Protein AF-A0A3S4CMB7-F1 (afdb_monomer_lite)

Foldseek 3Di:
DDDDDPPDPPDDPPPQPDDDDDPLRVLLVVLLVLLVQLLVLLVVQVPDDPPPPCNVVSVVSNVVSLVSNVVSLVSLCPDDDPDPLSQLSNVLSVLVVQQSPDPALVVNVVSLCCCVVVVVSNAQPDDDPSRVSSRVSSVSSNVSSVSSNVRCNRHPPVRVVVVVVVPDDDPPDD

Sequence (174 aa):
MAKPASTTPCGVTTPPAHFTHTEISRTFSRLIGSVSGYIEAERDIEDAASWDPAFLDWHRDAEGARSAVLSSIDHIRVSAAVRPEDLPLKRMALLLFALIETESSSEFLRLAACLDRHADLFSCLGTGLVARRVTQMLTAARLQVADLASLTALVDPLEIAVADSADDPVPVAA

Radius of gyration: 24.02 Å; chains: 1; bounding box: 40×41×112 Å

Secondary structure (DSSP, 8-state):
--PPP-----------------HHHHHHHHHHHHHHHHHHHHHHHHTS-TT-TTHHHHHHHHHHHHHHHHHHHHHHHHSPP-STTHHHHHHHHHHHHHHHH---HHHHHHHHTHHHHTTTTT-----SHHHHHHHHHHHHHHHHHHHHTT-TTT--HHHHHHHHHHSSPP----

Organism: NCBI:txid2491866

Structure (mmCIF, N/CA/C/O backbone):
data_AF-A0A3S4CMB7-F1
#
_entry.id   AF-A0A3S4CMB7-F1
#
loop_
_atom_site.group_PDB
_atom_site.id
_atom_site.type_symbol
_atom_site.label_atom_id
_atom_site.label_alt_id
_atom_site.label_comp_id
_atom_site.label_asym_id
_atom_site.label_entity_id
_atom_site.label_seq_id
_atom_site.pdbx_PDB_ins_code
_atom_site.Cartn_x
_atom_site.Cartn_y
_atom_site.Cartn_z
_atom_site.occupancy
_atom_site.B_iso_or_equiv
_atom_site.auth_seq_id
_atom_site.auth_comp_id
_atom_site.auth_asym_id
_atom_site.auth_atom_id
_atom_site.pdbx_PDB_model_num
ATOM 1 N N . MET A 1 1 ? 8.054 4.992 75.213 1.00 41.59 1 MET A N 1
ATOM 2 C CA . MET A 1 1 ? 7.571 3.975 74.251 1.00 41.59 1 MET A CA 1
ATOM 3 C C . MET A 1 1 ? 7.218 4.678 72.948 1.00 41.59 1 MET A C 1
ATOM 5 O O . MET A 1 1 ? 6.244 5.417 72.932 1.00 41.59 1 MET A O 1
ATOM 9 N N . ALA A 1 2 ? 8.027 4.524 71.898 1.00 42.09 2 ALA A N 1
ATOM 10 C CA . ALA A 1 2 ? 7.787 5.125 70.584 1.00 42.09 2 ALA A CA 1
ATOM 11 C C . ALA A 1 2 ? 7.282 4.045 69.614 1.00 42.09 2 ALA A C 1
ATOM 13 O O . ALA A 1 2 ? 7.896 2.985 69.508 1.00 42.09 2 ALA A O 1
ATOM 14 N N . LYS A 1 3 ? 6.150 4.291 68.946 1.00 47.56 3 LYS A N 1
ATOM 15 C CA . LYS A 1 3 ? 5.620 3.420 67.885 1.00 47.56 3 LYS A CA 1
ATOM 16 C C . LYS A 1 3 ? 6.278 3.801 66.553 1.00 47.56 3 LYS A C 1
ATOM 18 O O . LYS A 1 3 ? 6.215 4.980 66.206 1.00 47.56 3 LYS A O 1
ATOM 23 N N . PRO A 1 4 ? 6.847 2.862 65.781 1.00 46.97 4 PRO A N 1
ATOM 24 C CA . PRO A 1 4 ? 7.211 3.148 64.402 1.00 46.97 4 PRO A CA 1
ATOM 25 C C . PRO A 1 4 ? 5.942 3.168 63.540 1.00 46.97 4 PRO A C 1
ATOM 27 O O . PRO A 1 4 ? 5.202 2.185 63.474 1.00 46.97 4 PRO A O 1
ATOM 30 N N . ALA A 1 5 ? 5.675 4.305 62.899 1.00 52.41 5 ALA A N 1
ATOM 31 C CA . ALA A 1 5 ? 4.683 4.412 61.839 1.00 52.41 5 ALA A CA 1
ATOM 32 C C . ALA A 1 5 ? 5.339 3.973 60.523 1.00 52.41 5 ALA A C 1
ATOM 34 O O . ALA A 1 5 ? 6.294 4.595 60.064 1.00 52.41 5 ALA A O 1
ATOM 35 N N . SER A 1 6 ? 4.842 2.887 59.932 1.00 49.25 6 SER A N 1
ATOM 36 C CA . SER A 1 6 ? 5.239 2.460 58.590 1.00 49.25 6 SER A CA 1
ATOM 37 C C . SER A 1 6 ? 4.482 3.301 57.561 1.00 49.25 6 SER A C 1
ATOM 39 O O . SER A 1 6 ? 3.335 3.012 57.225 1.00 49.25 6 SER A O 1
ATOM 41 N N . THR A 1 7 ? 5.097 4.389 57.103 1.00 56.69 7 THR A N 1
ATOM 42 C CA . THR A 1 7 ? 4.632 5.190 55.963 1.00 56.69 7 THR A CA 1
ATOM 43 C C . THR A 1 7 ? 5.337 4.724 54.696 1.00 56.69 7 THR A C 1
ATOM 45 O O . THR A 1 7 ? 6.246 5.385 54.200 1.00 56.69 7 THR A O 1
ATOM 48 N N . THR A 1 8 ? 4.928 3.580 54.156 1.00 60.69 8 THR A N 1
ATOM 49 C CA . THR A 1 8 ? 5.185 3.274 52.746 1.00 60.69 8 THR A CA 1
ATOM 50 C C . THR A 1 8 ? 3.864 3.424 52.003 1.00 60.69 8 THR A C 1
ATOM 52 O O . THR A 1 8 ? 2.945 2.641 52.252 1.00 60.69 8 THR A O 1
ATOM 55 N N . PRO A 1 9 ? 3.717 4.426 51.119 1.00 50.09 9 PRO A N 1
ATOM 56 C CA . PRO A 1 9 ? 2.561 4.497 50.246 1.00 50.09 9 PRO A CA 1
ATOM 57 C C . PRO A 1 9 ? 2.576 3.255 49.357 1.00 50.09 9 PRO A C 1
ATOM 59 O O . PRO A 1 9 ? 3.515 3.043 48.590 1.00 50.09 9 PRO A O 1
ATOM 62 N N . CYS A 1 10 ? 1.540 2.426 49.461 1.00 49.31 10 CYS A N 1
ATOM 63 C CA . CYS A 1 10 ? 1.294 1.358 48.504 1.00 49.31 10 CYS A CA 1
ATOM 64 C C . CYS A 1 10 ? 0.720 2.007 47.234 1.00 49.31 10 CYS A C 1
ATOM 66 O O . CYS A 1 10 ? -0.488 2.066 47.022 1.00 49.31 10 CYS A O 1
ATOM 68 N N . GLY A 1 11 ? 1.609 2.617 46.454 1.00 51.84 11 GLY A N 1
ATOM 69 C CA . GLY A 1 11 ? 1.328 3.218 45.159 1.00 51.84 11 GLY A CA 1
ATOM 70 C C . GLY A 1 11 ? 1.740 2.242 44.075 1.00 51.84 11 GLY A C 1
ATOM 71 O O . GLY A 1 11 ? 2.905 2.181 43.703 1.00 51.84 11 GLY A O 1
ATOM 72 N N . VAL A 1 12 ? 0.765 1.454 43.639 1.00 53.09 12 VAL A N 1
ATOM 73 C CA . VAL A 1 12 ? 0.782 0.533 42.503 1.00 53.09 12 VAL A CA 1
ATOM 74 C C . VAL A 1 12 ? 1.664 1.063 41.362 1.00 53.09 12 VAL A C 1
ATOM 76 O O . VAL A 1 12 ? 1.272 1.964 40.622 1.00 53.09 12 VAL A O 1
ATOM 79 N N . THR A 1 13 ? 2.848 0.481 41.180 1.00 49.56 13 THR A N 1
ATOM 80 C CA . THR A 1 13 ? 3.576 0.550 39.913 1.00 49.56 13 THR A CA 1
ATOM 81 C C . THR A 1 13 ? 2.843 -0.345 38.923 1.00 49.56 13 THR A C 1
ATOM 83 O O . THR A 1 13 ? 3.259 -1.470 38.662 1.00 49.56 13 THR A O 1
ATOM 86 N N . THR A 1 14 ? 1.709 0.116 38.387 1.00 52.81 14 THR A N 1
ATOM 87 C CA . THR A 1 14 ? 1.148 -0.524 37.196 1.00 52.81 14 THR A CA 1
ATOM 88 C C . THR A 1 14 ? 2.212 -0.338 36.119 1.00 52.81 14 THR A C 1
ATOM 90 O O . THR A 1 14 ? 2.518 0.815 35.793 1.00 52.81 14 THR A O 1
ATOM 93 N N . PRO A 1 15 ? 2.844 -1.409 35.607 1.00 53.03 15 PRO A N 1
ATOM 94 C CA . PRO A 1 15 ? 3.790 -1.258 34.515 1.00 53.03 15 PRO A CA 1
ATOM 95 C C . PRO A 1 15 ? 3.079 -0.526 33.368 1.00 53.03 15 PRO A C 1
ATOM 97 O O . PRO A 1 15 ? 1.877 -0.749 33.170 1.00 53.03 15 PRO A O 1
ATOM 100 N N . PRO A 1 16 ? 3.762 0.381 32.645 1.00 57.81 16 PRO A N 1
ATOM 101 C CA . PRO A 1 16 ? 3.140 1.083 31.532 1.00 57.81 16 PRO A CA 1
ATOM 102 C C . PRO A 1 16 ? 2.522 0.043 30.599 1.00 57.81 16 PRO A C 1
ATOM 104 O O . PRO A 1 16 ? 3.185 -0.919 30.222 1.00 57.81 16 PRO A O 1
ATOM 107 N N . ALA A 1 17 ? 1.235 0.198 30.288 1.00 69.00 17 ALA A N 1
ATOM 108 C CA . ALA A 1 17 ? 0.509 -0.761 29.466 1.00 69.00 17 ALA A CA 1
ATOM 109 C C . ALA A 1 17 ? 1.239 -0.930 28.124 1.00 69.00 17 ALA A C 1
ATOM 111 O O . ALA A 1 17 ? 1.224 -0.033 27.290 1.00 69.00 17 ALA A O 1
ATOM 112 N N . HIS A 1 18 ? 1.937 -2.043 27.916 1.00 80.50 18 HIS A N 1
ATOM 113 C CA . HIS A 1 18 ? 2.700 -2.243 26.690 1.00 80.50 18 HIS A CA 1
ATOM 114 C C . HIS A 1 18 ? 1.751 -2.456 25.507 1.00 80.50 18 HIS A C 1
ATOM 116 O O . HIS A 1 18 ? 0.696 -3.076 25.634 1.00 80.50 18 HIS A O 1
ATOM 122 N N . PHE A 1 19 ? 2.129 -1.950 24.332 1.00 87.06 19 PHE A N 1
ATOM 123 C CA . PHE A 1 19 ? 1.400 -2.263 23.111 1.00 87.06 19 PHE A CA 1
ATOM 124 C C . PHE A 1 19 ? 1.519 -3.759 22.800 1.00 87.06 19 PHE A C 1
ATOM 126 O O . PHE A 1 19 ? 2.622 -4.284 22.655 1.00 87.06 19 PHE A O 1
ATOM 133 N N . THR A 1 20 ? 0.379 -4.431 22.647 1.00 93.06 20 THR A N 1
ATOM 134 C CA . THR A 1 20 ? 0.316 -5.810 22.158 1.00 93.06 20 THR A CA 1
ATOM 135 C C . THR A 1 20 ? -0.250 -5.831 20.744 1.00 93.06 20 THR A C 1
ATOM 137 O O . THR A 1 20 ? -1.306 -5.249 20.460 1.00 93.06 20 THR A O 1
ATOM 140 N N . HIS A 1 21 ? 0.474 -6.506 19.854 1.00 95.94 21 HIS A N 1
ATOM 141 C CA . HIS A 1 21 ? 0.031 -6.737 18.489 1.00 95.94 21 HIS A CA 1
ATOM 142 C C . HIS A 1 21 ? -1.172 -7.686 18.453 1.00 95.94 21 HIS A C 1
ATOM 144 O O . HIS A 1 21 ? -1.136 -8.780 19.013 1.00 95.94 21 HIS A O 1
ATOM 150 N N . THR A 1 22 ? -2.199 -7.273 17.720 1.00 97.19 22 THR A N 1
ATOM 151 C CA . THR A 1 22 ? -3.174 -8.170 17.085 1.00 97.19 22 THR A CA 1
ATOM 152 C C . THR A 1 22 ? -2.530 -8.859 15.886 1.00 97.19 22 THR A C 1
ATOM 154 O O . THR A 1 22 ? -1.487 -8.409 15.405 1.00 97.19 22 THR A O 1
ATOM 157 N N . GLU A 1 23 ? -3.155 -9.911 15.357 1.00 97.94 23 GLU A N 1
ATOM 158 C CA . GLU A 1 23 ? -2.648 -10.569 14.147 1.00 97.94 23 GLU A CA 1
ATOM 159 C C . GLU A 1 23 ? -2.582 -9.593 12.961 1.00 97.94 23 GLU A C 1
ATOM 161 O O . GLU A 1 23 ? -1.546 -9.485 12.311 1.00 97.94 23 GLU A O 1
ATOM 166 N N . ILE A 1 24 ? -3.617 -8.763 12.775 1.00 98.56 24 ILE A N 1
ATOM 167 C CA . ILE A 1 24 ? -3.640 -7.716 11.741 1.00 98.56 24 ILE A CA 1
ATOM 168 C C . ILE A 1 24 ? -2.480 -6.735 11.920 1.00 98.56 24 ILE A C 1
ATOM 170 O O . ILE A 1 24 ? -1.738 -6.492 10.976 1.00 98.56 24 ILE A O 1
ATOM 174 N N . SER A 1 25 ? -2.273 -6.179 13.118 1.00 98.00 25 SER A N 1
ATOM 175 C CA . SER A 1 25 ? -1.189 -5.204 13.323 1.00 98.00 25 SER A CA 1
ATOM 176 C C . SER A 1 25 ? 0.210 -5.829 13.273 1.00 98.00 25 SER A C 1
ATOM 178 O O . SER A 1 25 ? 1.183 -5.142 12.954 1.00 98.00 25 SER A O 1
ATOM 180 N N . ARG A 1 26 ? 0.350 -7.121 13.584 1.00 98.44 26 ARG A N 1
ATOM 181 C CA . ARG A 1 26 ? 1.604 -7.863 13.399 1.00 98.44 26 ARG A CA 1
ATOM 182 C C . ARG A 1 26 ? 1.911 -8.027 11.916 1.00 98.44 26 ARG A C 1
ATOM 184 O O . ARG A 1 26 ? 3.000 -7.659 11.484 1.00 98.44 26 ARG A O 1
ATOM 191 N N . THR A 1 27 ? 0.954 -8.530 11.144 1.00 98.62 27 THR A N 1
ATOM 192 C CA . THR A 1 27 ? 1.127 -8.758 9.707 1.00 98.62 27 THR A CA 1
ATOM 193 C C . THR A 1 27 ? 1.261 -7.449 8.949 1.00 98.62 27 THR A C 1
ATOM 195 O O . THR A 1 27 ? 2.141 -7.338 8.110 1.00 98.62 27 THR A O 1
ATOM 198 N N . PHE A 1 28 ? 0.519 -6.406 9.318 1.00 98.75 28 PHE A N 1
ATOM 199 C CA . PHE A 1 28 ? 0.674 -5.082 8.715 1.00 98.75 28 PHE A CA 1
ATOM 200 C C . PHE A 1 28 ? 2.069 -4.487 8.972 1.00 98.75 28 PHE A C 1
ATOM 202 O O . PHE A 1 28 ? 2.633 -3.831 8.107 1.00 98.75 28 PHE A O 1
ATOM 209 N N . SER A 1 29 ? 2.678 -4.753 10.134 1.00 98.25 29 SER A N 1
ATOM 210 C CA . SER A 1 29 ? 4.067 -4.328 10.379 1.00 98.25 29 SER A CA 1
ATOM 211 C C . SER A 1 29 ? 5.062 -5.030 9.447 1.00 98.25 29 SER A C 1
ATOM 213 O O . SER A 1 29 ? 6.047 -4.419 9.049 1.00 98.25 29 SER A O 1
ATOM 215 N N . ARG A 1 30 ? 4.803 -6.294 9.082 1.00 98.31 30 ARG A N 1
ATOM 216 C CA . ARG A 1 30 ? 5.596 -7.022 8.077 1.00 98.31 30 ARG A CA 1
ATOM 217 C C . ARG A 1 30 ? 5.313 -6.522 6.663 1.00 98.31 30 ARG A C 1
ATOM 219 O O . ARG A 1 30 ? 6.263 -6.327 5.921 1.00 98.31 30 ARG A O 1
ATOM 226 N N . LEU A 1 31 ? 4.045 -6.248 6.345 1.00 98.69 31 LEU A N 1
ATOM 227 C CA . LEU A 1 31 ? 3.614 -5.687 5.064 1.00 98.69 31 LEU A CA 1
ATOM 228 C C . LEU A 1 31 ? 4.381 -4.405 4.731 1.00 98.69 31 LEU A C 1
ATOM 230 O O . LEU A 1 31 ? 4.854 -4.281 3.613 1.00 98.69 31 LEU A O 1
ATOM 234 N N . ILE A 1 32 ? 4.571 -3.499 5.699 1.00 98.44 32 ILE A N 1
ATOM 235 C CA . ILE A 1 32 ? 5.406 -2.302 5.500 1.00 98.44 32 ILE A CA 1
ATOM 236 C C . ILE A 1 32 ? 6.816 -2.711 5.041 1.00 98.44 32 ILE A C 1
ATOM 238 O O . ILE A 1 32 ? 7.307 -2.210 4.039 1.00 98.44 32 ILE A O 1
ATOM 242 N N . GLY A 1 33 ? 7.467 -3.664 5.709 1.00 97.94 33 GLY A N 1
ATOM 243 C CA . GLY A 1 33 ? 8.776 -4.157 5.264 1.00 97.94 33 GLY A CA 1
ATOM 244 C C . GLY A 1 33 ? 8.747 -4.743 3.846 1.00 97.94 33 GLY A C 1
ATOM 245 O O . GLY A 1 33 ? 9.607 -4.418 3.034 1.00 97.94 33 GLY A O 1
ATOM 246 N N . SER A 1 34 ? 7.735 -5.552 3.529 1.00 98.25 34 SER A N 1
ATOM 247 C CA . SER A 1 34 ? 7.574 -6.162 2.203 1.00 98.25 34 SER A CA 1
ATOM 248 C C . SER A 1 34 ? 7.346 -5.131 1.098 1.00 98.25 34 SER A C 1
ATOM 250 O O . SER A 1 34 ? 7.956 -5.252 0.045 1.00 98.25 34 SER A O 1
ATOM 252 N N . VAL A 1 35 ? 6.526 -4.101 1.336 1.00 98.56 35 VAL A N 1
ATOM 253 C CA . VAL A 1 35 ? 6.291 -3.023 0.360 1.00 98.56 35 VAL A CA 1
ATOM 254 C C . VAL A 1 35 ? 7.576 -2.238 0.120 1.00 98.56 35 VAL A C 1
ATOM 256 O O . VAL A 1 35 ? 7.884 -1.923 -1.019 1.00 98.56 35 VAL A O 1
ATOM 259 N N . SER A 1 36 ? 8.368 -1.983 1.165 1.00 98.19 36 SER A N 1
ATOM 260 C CA . SER A 1 36 ? 9.677 -1.345 0.996 1.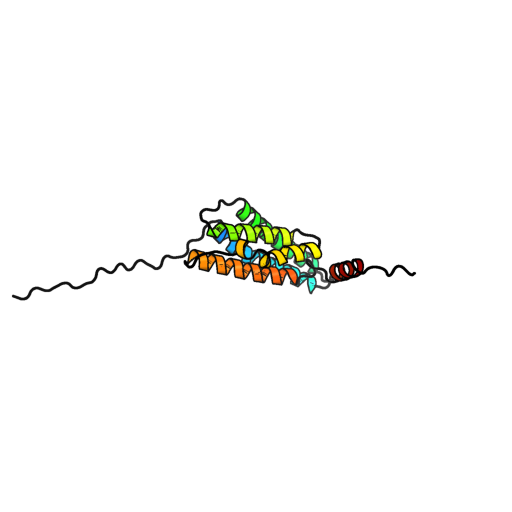00 98.19 36 SER A CA 1
ATOM 261 C C . SER A 1 36 ? 10.610 -2.189 0.129 1.00 98.19 36 SER A C 1
ATOM 263 O O . SER A 1 36 ? 11.264 -1.642 -0.745 1.00 98.19 36 SER A O 1
ATOM 265 N N . GLY A 1 37 ? 10.667 -3.506 0.354 1.00 98.06 37 GLY A N 1
ATOM 266 C CA . GLY A 1 37 ? 11.488 -4.400 -0.466 1.00 98.06 37 GLY A CA 1
ATOM 267 C C . GLY A 1 37 ? 11.014 -4.476 -1.918 1.00 98.06 37 GLY A C 1
ATOM 268 O O . GLY A 1 37 ? 11.838 -4.529 -2.818 1.00 98.06 37 GLY A O 1
ATOM 269 N N . TYR A 1 38 ? 9.699 -4.434 -2.140 1.00 98.44 38 TYR A N 1
ATOM 270 C CA . TYR A 1 38 ? 9.120 -4.379 -3.480 1.00 98.44 38 TYR A CA 1
ATOM 271 C C . TYR A 1 38 ? 9.503 -3.093 -4.220 1.00 98.44 38 TYR A C 1
ATOM 273 O O . TYR A 1 38 ? 9.974 -3.166 -5.346 1.00 98.44 38 TYR A O 1
ATOM 281 N N . ILE A 1 39 ? 9.382 -1.936 -3.563 1.00 97.88 39 ILE A N 1
ATOM 282 C CA . ILE A 1 39 ? 9.753 -0.638 -4.147 1.00 97.88 39 ILE A CA 1
ATOM 283 C C . ILE A 1 39 ? 11.224 -0.614 -4.564 1.00 97.88 39 ILE A C 1
ATOM 285 O O . ILE A 1 39 ? 11.534 -0.166 -5.661 1.00 97.88 39 ILE A O 1
ATOM 289 N N . GLU A 1 40 ? 12.128 -1.095 -3.709 1.00 97.50 40 GLU A N 1
ATOM 290 C CA . GLU A 1 40 ? 13.557 -1.121 -4.042 1.00 97.50 40 GLU A CA 1
ATOM 291 C C . GLU A 1 40 ? 13.857 -2.091 -5.192 1.00 97.50 40 GLU A C 1
ATOM 293 O O . GLU A 1 40 ? 14.616 -1.744 -6.089 1.00 97.50 40 GLU A O 1
ATOM 298 N N . ALA A 1 41 ? 13.208 -3.259 -5.228 1.00 96.62 41 ALA A N 1
ATOM 299 C CA . ALA A 1 41 ? 13.392 -4.212 -6.321 1.00 96.62 41 ALA A CA 1
ATOM 300 C C . ALA A 1 41 ? 12.887 -3.677 -7.676 1.00 96.62 41 ALA A C 1
ATOM 302 O O . ALA A 1 41 ? 13.503 -3.950 -8.701 1.00 96.62 41 ALA A O 1
ATOM 303 N N . GLU A 1 42 ? 11.798 -2.901 -7.694 1.00 96.25 42 GLU A N 1
ATOM 304 C CA . GLU A 1 42 ? 11.331 -2.221 -8.913 1.00 96.25 42 GLU A CA 1
ATOM 305 C C . GLU A 1 42 ? 12.288 -1.096 -9.337 1.00 96.25 42 GLU A C 1
ATOM 307 O O . GLU A 1 42 ? 12.609 -0.977 -10.517 1.00 96.25 42 GLU A O 1
ATOM 312 N N . ARG A 1 43 ? 12.826 -0.313 -8.389 1.00 94.50 43 ARG A N 1
ATOM 313 C CA . ARG A 1 43 ? 13.838 0.722 -8.687 1.00 94.50 43 ARG A CA 1
ATOM 314 C C . ARG A 1 43 ? 15.098 0.137 -9.317 1.00 94.50 43 ARG A C 1
ATOM 316 O O . ARG A 1 43 ? 15.600 0.693 -10.290 1.00 94.50 43 ARG A O 1
ATOM 323 N N . ASP A 1 44 ? 15.569 -1.002 -8.809 1.00 92.75 44 ASP A N 1
ATOM 324 C CA . ASP A 1 44 ? 16.719 -1.710 -9.382 1.00 92.75 44 ASP A CA 1
ATOM 325 C C . ASP A 1 44 ? 16.482 -2.083 -10.861 1.00 92.75 44 ASP A C 1
ATOM 327 O O . ASP A 1 44 ? 17.425 -2.081 -11.652 1.00 92.75 44 ASP A O 1
ATOM 331 N N . ILE A 1 45 ? 15.234 -2.367 -11.259 1.00 92.38 45 ILE A N 1
ATOM 332 C CA . ILE A 1 45 ? 14.861 -2.659 -12.654 1.00 92.38 45 ILE A CA 1
ATOM 333 C C . ILE A 1 45 ? 14.802 -1.383 -13.498 1.00 92.38 45 ILE A C 1
ATOM 335 O O . ILE A 1 45 ? 15.270 -1.395 -14.635 1.00 92.38 45 ILE A O 1
ATOM 339 N N . GLU A 1 46 ? 14.235 -0.294 -12.975 1.00 90.44 46 GLU A N 1
ATOM 340 C CA . GLU A 1 46 ? 14.122 0.984 -13.698 1.00 90.44 46 GLU A CA 1
ATOM 341 C C . GLU A 1 46 ? 15.491 1.583 -14.044 1.00 90.44 46 GLU A C 1
ATOM 343 O O . GLU A 1 46 ? 15.676 2.126 -15.137 1.00 90.44 46 GLU A O 1
ATOM 348 N N . ASP A 1 47 ? 16.466 1.427 -13.147 1.00 84.62 47 ASP A N 1
ATOM 349 C CA . ASP A 1 47 ? 17.845 1.874 -13.352 1.00 84.62 47 ASP A CA 1
ATOM 350 C C . ASP A 1 47 ? 18.684 0.881 -14.187 1.00 84.62 47 ASP A C 1
ATOM 352 O O . ASP A 1 47 ? 19.789 1.209 -14.641 1.00 84.62 47 ASP A O 1
ATOM 356 N N . ALA A 1 48 ? 18.178 -0.336 -14.419 1.00 85.06 48 ALA A N 1
ATOM 357 C CA . ALA A 1 48 ? 18.886 -1.380 -15.142 1.00 85.06 48 ALA A CA 1
ATOM 358 C C . ALA A 1 48 ? 18.814 -1.215 -16.663 1.00 85.06 48 ALA A C 1
ATOM 360 O O . ALA A 1 48 ? 17.775 -0.965 -17.275 1.00 85.06 48 ALA A O 1
ATOM 361 N N . ALA A 1 49 ? 19.935 -1.497 -17.324 1.00 80.88 49 ALA A N 1
ATOM 362 C CA . ALA A 1 49 ? 19.922 -1.700 -18.760 1.00 80.88 49 ALA A CA 1
ATOM 363 C C . ALA A 1 49 ? 19.334 -3.082 -19.090 1.00 80.88 49 ALA A C 1
ATOM 365 O O . ALA A 1 49 ? 19.803 -4.095 -18.583 1.00 80.88 49 ALA A O 1
ATOM 366 N N . SER A 1 50 ? 18.371 -3.156 -20.013 1.00 76.62 50 SER A N 1
ATOM 367 C CA . SER A 1 50 ? 17.707 -4.419 -20.395 1.00 76.62 50 SER A CA 1
ATOM 368 C C . SER A 1 50 ? 18.630 -5.484 -21.009 1.00 76.62 50 SER A C 1
ATOM 370 O O . SER A 1 50 ? 18.241 -6.641 -21.156 1.00 76.62 50 SER A O 1
ATOM 372 N N . TRP A 1 51 ? 19.853 -5.106 -21.385 1.00 81.12 51 TRP A N 1
ATOM 373 C CA . TRP A 1 51 ? 20.898 -6.010 -21.871 1.00 81.12 51 TRP A CA 1
ATOM 374 C C . TRP A 1 51 ? 21.846 -6.497 -20.766 1.00 81.12 51 TRP A C 1
ATOM 376 O O . TRP A 1 51 ? 22.747 -7.287 -21.056 1.00 81.12 51 TRP A O 1
ATOM 386 N N . ASP A 1 52 ? 21.667 -6.043 -19.523 1.00 87.06 52 ASP A N 1
ATOM 387 C CA . ASP A 1 52 ? 22.420 -6.542 -18.379 1.00 87.06 52 ASP A CA 1
ATOM 388 C C . ASP A 1 52 ? 22.068 -8.022 -18.135 1.00 87.06 52 ASP A C 1
ATOM 390 O O . ASP A 1 52 ? 20.889 -8.365 -17.997 1.00 87.06 52 ASP A O 1
ATOM 394 N N . PRO A 1 53 ? 23.057 -8.931 -18.072 1.00 86.38 53 PRO A N 1
ATOM 395 C CA . PRO A 1 53 ? 22.816 -10.333 -17.750 1.00 86.38 53 PRO A CA 1
ATOM 396 C C . PRO A 1 53 ? 22.058 -10.568 -16.431 1.00 86.38 53 PRO A C 1
ATOM 398 O O . PRO A 1 53 ? 21.399 -11.600 -16.305 1.00 86.38 53 PRO A O 1
ATOM 401 N N . ALA A 1 54 ? 22.134 -9.642 -15.469 1.00 89.12 54 ALA A N 1
ATOM 402 C CA . ALA A 1 54 ? 21.427 -9.708 -14.190 1.00 89.12 54 ALA A CA 1
ATOM 403 C C . ALA A 1 54 ? 19.951 -9.274 -14.275 1.00 89.12 54 ALA A C 1
ATOM 405 O O . ALA A 1 54 ? 19.193 -9.531 -13.342 1.00 89.12 54 ALA A O 1
ATOM 406 N N . PHE A 1 55 ? 19.507 -8.690 -15.395 1.00 89.06 55 PHE A N 1
ATOM 407 C CA . PHE A 1 55 ? 18.152 -8.148 -15.553 1.00 89.06 55 PHE A CA 1
ATOM 408 C C . PHE A 1 55 ? 17.047 -9.170 -15.240 1.00 89.06 55 PHE A C 1
ATOM 410 O O . PHE A 1 55 ? 16.062 -8.859 -14.574 1.00 89.06 55 PHE A O 1
ATOM 417 N N . LEU A 1 56 ? 17.222 -10.423 -15.677 1.00 90.88 56 LEU A N 1
ATOM 418 C CA . LEU A 1 56 ? 16.253 -11.491 -15.405 1.00 90.88 56 LEU A CA 1
ATOM 419 C C . LEU A 1 56 ? 16.196 -11.896 -13.928 1.00 90.88 56 LEU A C 1
ATOM 421 O O . LEU A 1 56 ? 15.158 -12.381 -13.474 1.00 90.88 56 LEU A O 1
ATOM 425 N N . ASP A 1 57 ? 17.298 -11.742 -13.196 1.00 92.75 57 ASP A N 1
ATOM 426 C CA . ASP A 1 57 ? 17.332 -12.024 -11.764 1.00 92.75 57 ASP A CA 1
ATOM 427 C C . ASP A 1 57 ? 16.664 -10.883 -10.986 1.00 92.75 57 ASP A C 1
ATOM 429 O O . ASP A 1 57 ? 15.792 -11.168 -10.168 1.00 92.75 57 ASP A O 1
ATOM 433 N N . TRP A 1 58 ? 16.928 -9.618 -11.337 1.00 93.69 58 TRP A N 1
ATOM 434 C CA . TRP A 1 58 ? 16.225 -8.462 -10.761 1.00 93.69 58 TRP A CA 1
ATOM 435 C C . TRP A 1 58 ? 14.711 -8.525 -10.984 1.00 93.69 58 TRP A C 1
ATOM 437 O O . TRP A 1 58 ? 13.941 -8.363 -10.040 1.00 93.69 58 TRP A O 1
ATOM 447 N N . HIS A 1 59 ? 14.264 -8.888 -12.190 1.00 93.88 59 HIS A N 1
ATOM 448 C CA . HIS A 1 59 ? 12.838 -9.093 -12.461 1.00 93.88 59 HIS A CA 1
ATOM 449 C C . HIS A 1 59 ? 12.231 -10.215 -11.603 1.00 93.88 59 HIS A C 1
ATOM 451 O O . HIS A 1 59 ? 11.083 -10.126 -11.159 1.00 93.88 59 HIS A O 1
ATOM 457 N N . ARG A 1 60 ? 12.970 -11.305 -11.366 1.00 95.25 60 ARG A N 1
ATOM 458 C CA . ARG A 1 60 ? 12.489 -12.395 -10.505 1.00 95.25 60 ARG A CA 1
ATOM 459 C C . ARG A 1 60 ? 12.384 -11.943 -9.050 1.00 95.25 60 ARG A C 1
ATOM 461 O O . ARG A 1 60 ? 11.432 -12.331 -8.372 1.00 95.25 60 ARG A O 1
ATOM 468 N N . ASP A 1 61 ? 13.333 -11.138 -8.591 1.00 95.69 61 ASP A N 1
ATOM 469 C CA . ASP A 1 61 ? 13.350 -10.600 -7.234 1.00 95.69 61 ASP A CA 1
ATOM 470 C C . ASP A 1 61 ? 12.193 -9.616 -7.008 1.00 95.69 61 ASP A C 1
ATOM 472 O O . ASP A 1 61 ? 11.493 -9.738 -5.998 1.00 95.69 61 ASP A O 1
ATOM 476 N N . ALA A 1 62 ? 11.907 -8.729 -7.969 1.00 96.25 62 ALA A N 1
ATOM 477 C CA . ALA A 1 62 ? 10.750 -7.832 -7.911 1.00 96.25 62 ALA A CA 1
ATOM 478 C C . ALA A 1 62 ? 9.422 -8.598 -7.869 1.00 96.25 62 ALA A C 1
ATOM 480 O O . ALA A 1 62 ? 8.595 -8.344 -6.991 1.00 96.25 62 ALA A O 1
ATOM 481 N N . GLU A 1 63 ? 9.243 -9.615 -8.718 1.00 97.25 63 GLU A N 1
ATOM 482 C CA . GLU A 1 63 ? 8.033 -10.449 -8.693 1.00 97.25 63 GLU A CA 1
ATOM 483 C C . GLU A 1 63 ? 7.902 -11.242 -7.378 1.00 97.25 63 GLU A C 1
ATOM 485 O O . GLU A 1 63 ? 6.815 -11.378 -6.807 1.00 97.25 63 GLU A O 1
ATOM 490 N N . GLY A 1 64 ? 9.021 -11.732 -6.837 1.00 98.19 64 GLY A N 1
ATOM 491 C CA . GLY A 1 64 ? 9.057 -12.370 -5.522 1.00 98.19 64 GLY A CA 1
ATOM 492 C C . GLY A 1 64 ? 8.644 -11.414 -4.398 1.00 98.19 64 GLY A C 1
ATOM 493 O O . GLY A 1 64 ? 7.859 -11.784 -3.516 1.00 98.19 64 GLY A O 1
ATOM 494 N N . ALA A 1 65 ? 9.122 -10.170 -4.442 1.00 98.12 65 ALA A N 1
ATOM 495 C CA . ALA A 1 65 ? 8.755 -9.129 -3.490 1.00 98.12 65 ALA A CA 1
ATOM 496 C C . ALA A 1 65 ? 7.273 -8.736 -3.622 1.00 98.12 65 ALA A C 1
ATOM 498 O O . ALA A 1 65 ? 6.570 -8.669 -2.606 1.00 98.12 65 ALA A O 1
ATOM 499 N N . ARG A 1 66 ? 6.763 -8.593 -4.852 1.00 98.19 66 ARG A N 1
ATOM 500 C CA . ARG A 1 66 ? 5.342 -8.362 -5.159 1.00 98.19 66 ARG A CA 1
ATOM 501 C C . ARG A 1 66 ? 4.463 -9.458 -4.561 1.00 98.19 66 ARG A C 1
ATOM 503 O O . ARG A 1 66 ? 3.533 -9.180 -3.801 1.00 98.19 66 ARG A O 1
ATOM 510 N N . SER A 1 67 ? 4.820 -10.717 -4.798 1.00 98.38 67 SER A N 1
ATOM 511 C CA . SER A 1 67 ? 4.133 -11.885 -4.236 1.00 98.38 67 SER A CA 1
ATOM 512 C C . SER A 1 67 ? 4.106 -11.876 -2.699 1.00 98.38 67 SER A C 1
ATOM 514 O O . SER A 1 67 ? 3.086 -12.205 -2.084 1.00 98.38 67 SER A O 1
ATOM 516 N N . ALA A 1 68 ? 5.195 -11.458 -2.044 1.00 98.25 68 ALA A N 1
ATOM 517 C CA . ALA A 1 68 ? 5.255 -11.348 -0.584 1.00 98.25 68 ALA A CA 1
ATOM 518 C C . ALA A 1 68 ? 4.335 -10.242 -0.028 1.00 98.25 68 ALA A C 1
ATOM 520 O O . ALA A 1 68 ? 3.717 -10.418 1.034 1.00 98.25 68 ALA A O 1
ATOM 521 N N . VAL A 1 69 ? 4.214 -9.121 -0.747 1.00 98.62 69 VAL A N 1
ATOM 522 C CA . VAL A 1 69 ? 3.274 -8.038 -0.426 1.00 98.62 69 VAL A CA 1
ATOM 523 C C . VAL A 1 69 ? 1.835 -8.539 -0.513 1.00 98.62 69 VAL A C 1
ATOM 525 O O . VAL A 1 69 ? 1.097 -8.442 0.473 1.00 98.62 69 VAL A O 1
ATOM 528 N N . LEU A 1 70 ? 1.449 -9.137 -1.643 1.00 98.50 70 LEU A N 1
ATOM 529 C CA . LEU A 1 70 ? 0.085 -9.623 -1.870 1.00 98.50 70 LEU A CA 1
ATOM 530 C C . LEU A 1 70 ? -0.315 -10.707 -0.862 1.00 98.50 70 LEU A C 1
ATOM 532 O O . LEU A 1 70 ? -1.388 -10.628 -0.266 1.00 98.50 70 LEU A O 1
ATOM 536 N N . SER A 1 71 ? 0.589 -11.642 -0.560 1.00 98.38 71 SER A N 1
ATOM 537 C CA . SER A 1 71 ? 0.377 -12.669 0.470 1.00 98.38 71 SER A CA 1
ATOM 538 C C . SER A 1 71 ? 0.121 -12.069 1.861 1.00 98.38 71 SER A C 1
ATOM 540 O O . SER A 1 71 ? -0.796 -12.479 2.581 1.00 98.38 71 SER A O 1
ATOM 542 N N . SER A 1 72 ? 0.877 -11.032 2.236 1.00 98.44 72 SER A N 1
ATOM 543 C CA . SER A 1 72 ? 0.665 -10.322 3.504 1.00 98.44 72 SER A CA 1
ATOM 544 C C . SER A 1 72 ? -0.690 -9.610 3.544 1.00 98.44 72 SER A C 1
ATOM 546 O O . SER A 1 72 ? -1.354 -9.604 4.588 1.00 98.44 72 SER A O 1
ATOM 548 N N . ILE A 1 73 ? -1.122 -9.026 2.423 1.00 98.62 73 ILE A N 1
ATOM 549 C CA . ILE A 1 73 ? -2.432 -8.377 2.315 1.00 98.62 73 ILE A CA 1
ATOM 550 C C . ILE A 1 73 ? -3.557 -9.407 2.425 1.00 98.62 73 ILE A C 1
ATOM 552 O O . ILE A 1 73 ? -4.490 -9.189 3.201 1.00 98.62 73 ILE A O 1
ATOM 556 N N . ASP A 1 74 ? -3.466 -10.539 1.733 1.00 98.38 74 ASP A N 1
ATOM 557 C CA . ASP A 1 74 ? -4.469 -11.603 1.812 1.00 98.38 74 ASP A CA 1
ATOM 558 C C . ASP A 1 74 ? -4.629 -12.129 3.237 1.00 98.38 74 ASP A C 1
ATOM 560 O O . ASP A 1 74 ? -5.754 -12.253 3.737 1.00 98.38 74 ASP A O 1
ATOM 564 N N . HIS A 1 75 ? -3.522 -12.315 3.956 1.00 98.31 75 HIS A N 1
ATOM 565 C CA . HIS A 1 75 ? -3.564 -12.692 5.368 1.00 98.31 75 HIS A CA 1
ATOM 566 C C . HIS A 1 75 ? -4.283 -11.645 6.232 1.00 98.31 75 HIS A C 1
ATOM 568 O O . HIS A 1 75 ? -5.094 -11.990 7.097 1.00 98.31 75 HIS A O 1
ATOM 574 N N . ILE A 1 76 ? -4.056 -10.350 5.988 1.00 98.50 76 ILE A N 1
ATOM 575 C CA . ILE A 1 76 ? -4.781 -9.263 6.670 1.00 98.50 76 ILE A CA 1
ATOM 576 C C . ILE A 1 76 ? -6.273 -9.284 6.310 1.00 98.50 76 ILE A C 1
ATOM 578 O O . ILE A 1 76 ? -7.117 -9.085 7.191 1.00 98.50 76 ILE A O 1
ATOM 582 N N . ARG A 1 77 ? -6.626 -9.540 5.043 1.00 97.06 77 ARG A N 1
ATOM 583 C CA . ARG A 1 77 ? -8.018 -9.587 4.564 1.00 97.06 77 ARG A CA 1
ATOM 584 C C . ARG A 1 77 ? -8.819 -10.659 5.290 1.00 97.06 77 ARG A C 1
ATOM 586 O O . ARG A 1 77 ? -9.908 -10.348 5.781 1.00 97.06 77 ARG A O 1
ATOM 593 N N . VAL A 1 78 ? -8.272 -11.867 5.424 1.00 97.44 78 VAL A N 1
ATOM 594 C CA . VAL A 1 78 ? -8.957 -12.998 6.080 1.00 97.44 78 VAL A CA 1
ATOM 595 C C . VAL A 1 78 ? -8.898 -12.946 7.610 1.00 97.44 78 VAL A C 1
ATOM 597 O O . VAL A 1 78 ? -9.734 -13.551 8.277 1.00 97.44 78 VAL A O 1
ATOM 600 N N . SER A 1 79 ? -7.962 -12.188 8.189 1.00 97.94 79 SER A N 1
ATOM 601 C CA . SER A 1 79 ? -7.843 -12.041 9.644 1.00 97.94 79 SER A CA 1
ATOM 602 C C . SER A 1 79 ? -9.038 -11.300 10.259 1.00 97.94 79 SER A C 1
ATOM 604 O O . SER A 1 79 ? -9.459 -10.244 9.774 1.00 97.94 79 SER A O 1
ATOM 606 N N . ALA A 1 80 ? -9.565 -11.813 11.372 1.00 96.94 80 ALA A N 1
ATOM 607 C CA . ALA A 1 80 ? -10.639 -11.159 12.119 1.00 96.94 80 ALA A CA 1
ATOM 608 C C . ALA A 1 80 ? -10.128 -9.910 12.858 1.00 96.94 80 ALA A C 1
ATOM 610 O O . ALA A 1 80 ? -9.085 -9.945 13.513 1.00 96.94 80 ALA A O 1
ATOM 611 N N . ALA A 1 81 ? -10.876 -8.807 12.770 1.00 96.75 81 ALA A N 1
ATOM 612 C CA . ALA A 1 81 ? -10.599 -7.608 13.557 1.00 96.75 81 ALA A CA 1
ATOM 613 C C . ALA A 1 81 ? -11.056 -7.833 15.002 1.00 96.75 81 ALA A C 1
ATOM 615 O O . ALA A 1 81 ? -12.226 -8.132 15.238 1.00 96.75 81 ALA A O 1
ATOM 616 N N . VAL A 1 82 ? -10.139 -7.688 15.960 1.00 96.19 82 VAL A N 1
ATOM 617 C CA . VAL A 1 82 ? -10.426 -7.922 17.390 1.00 96.19 82 VAL A CA 1
ATOM 618 C C . VAL A 1 82 ? -10.575 -6.621 18.177 1.00 96.19 82 VAL A C 1
ATOM 620 O O . VAL A 1 82 ? -11.027 -6.637 19.319 1.00 96.19 82 VAL A O 1
ATOM 623 N N . ARG A 1 83 ? -10.206 -5.487 17.570 1.00 94.56 83 ARG A N 1
ATOM 624 C CA . ARG A 1 83 ? -10.357 -4.135 18.122 1.00 94.56 83 ARG A CA 1
ATOM 625 C C . ARG A 1 83 ? -10.623 -3.116 17.005 1.00 94.56 83 ARG A C 1
ATOM 627 O O . ARG A 1 83 ? -10.248 -3.374 15.857 1.00 94.56 83 ARG A O 1
ATOM 634 N N . PRO A 1 84 ? -11.238 -1.958 17.305 1.00 94.75 84 PRO A N 1
ATOM 635 C CA . PRO A 1 84 ? -11.560 -0.957 16.286 1.00 94.75 84 PRO A CA 1
ATOM 636 C C . PRO A 1 84 ? -10.325 -0.427 15.542 1.00 94.75 84 PRO A C 1
ATOM 638 O O . PRO A 1 84 ? -10.415 -0.141 14.350 1.00 94.75 84 PRO A O 1
ATOM 641 N N . GLU A 1 85 ? -9.160 -0.359 16.193 1.00 96.38 85 GLU A N 1
ATOM 642 C CA . GLU A 1 85 ? -7.916 0.131 15.586 1.00 96.38 85 GLU A CA 1
ATOM 643 C C . GLU A 1 85 ? -7.341 -0.807 14.510 1.00 96.38 85 GLU A C 1
ATOM 645 O O . GLU A 1 85 ? -6.462 -0.403 13.753 1.00 96.38 85 GLU A O 1
ATOM 650 N N . ASP A 1 86 ? -7.845 -2.039 14.384 1.00 97.44 86 ASP A N 1
ATOM 651 C CA . ASP A 1 86 ? -7.455 -2.937 13.291 1.00 97.44 86 ASP A CA 1
ATOM 652 C C . ASP A 1 86 ? -8.137 -2.561 11.959 1.00 97.44 86 ASP A C 1
ATOM 654 O O . ASP A 1 86 ? -7.606 -2.846 10.885 1.00 97.44 86 ASP A O 1
ATOM 658 N N . LEU A 1 87 ? -9.303 -1.904 11.998 1.00 97.25 87 LEU A N 1
ATOM 659 C CA . LEU A 1 87 ? -10.067 -1.538 10.800 1.00 97.25 87 LEU A CA 1
ATOM 660 C C . LEU A 1 87 ? -9.319 -0.605 9.834 1.00 97.25 87 LEU A C 1
ATOM 662 O O . LEU A 1 87 ? -9.294 -0.924 8.643 1.00 97.25 87 LEU A O 1
ATOM 666 N N . PRO A 1 88 ? -8.696 0.511 10.269 1.00 97.62 88 PRO A N 1
ATOM 667 C CA . PRO A 1 88 ? -7.947 1.359 9.344 1.00 97.62 88 PRO A CA 1
ATOM 668 C C . PRO A 1 88 ? -6.746 0.628 8.724 1.00 97.62 88 PRO A C 1
ATOM 670 O O . PRO A 1 88 ? -6.433 0.872 7.562 1.00 97.62 88 PRO A O 1
ATOM 673 N N . LEU A 1 89 ? -6.126 -0.325 9.435 1.00 98.38 89 LEU A N 1
ATOM 674 C CA . LEU A 1 89 ? -5.064 -1.168 8.871 1.00 98.38 89 LEU A CA 1
ATOM 675 C C . LEU A 1 89 ? -5.595 -2.084 7.760 1.00 98.38 89 LEU A C 1
ATOM 677 O O . LEU A 1 89 ? -4.974 -2.181 6.705 1.00 98.38 89 LEU A O 1
ATOM 681 N N . LYS A 1 90 ? -6.767 -2.711 7.947 1.00 98.25 90 LYS A N 1
ATOM 682 C CA . LYS A 1 90 ? -7.395 -3.518 6.884 1.00 98.25 90 LYS A CA 1
ATOM 683 C C . LYS A 1 90 ? -7.727 -2.678 5.652 1.00 98.25 90 LYS A C 1
ATOM 685 O O . LYS A 1 90 ? -7.485 -3.124 4.536 1.00 98.25 90 LYS A O 1
ATOM 690 N N . ARG A 1 91 ? -8.261 -1.466 5.841 1.00 98.25 91 ARG A N 1
ATOM 691 C CA . ARG A 1 91 ? -8.575 -0.554 4.726 1.00 98.25 91 ARG A CA 1
ATOM 692 C C . ARG A 1 91 ? -7.319 -0.121 3.979 1.00 98.25 91 ARG A C 1
ATOM 694 O O . ARG A 1 91 ? -7.314 -0.163 2.757 1.00 98.25 91 ARG A O 1
ATOM 701 N N . MET A 1 92 ? -6.256 0.235 4.699 1.00 98.50 92 MET A N 1
ATOM 702 C CA . MET A 1 92 ? -4.974 0.584 4.085 1.00 98.50 92 MET A CA 1
ATOM 703 C C . MET A 1 92 ? -4.376 -0.597 3.304 1.00 98.50 92 MET A C 1
ATOM 705 O O . MET A 1 92 ? -3.900 -0.406 2.194 1.00 98.50 92 MET A O 1
ATOM 709 N N . ALA A 1 93 ? -4.463 -1.826 3.827 1.00 98.56 93 ALA A N 1
ATOM 710 C CA . ALA A 1 93 ? -4.006 -3.016 3.105 1.00 98.56 93 ALA A CA 1
ATOM 711 C C . ALA A 1 93 ? -4.805 -3.259 1.809 1.00 98.56 93 ALA A C 1
ATOM 713 O O . ALA A 1 93 ? -4.222 -3.593 0.785 1.00 98.56 93 ALA A O 1
ATOM 714 N N . LEU A 1 94 ? -6.126 -3.047 1.830 1.00 98.19 94 LEU A N 1
ATOM 715 C CA . LEU A 1 94 ? -6.963 -3.137 0.626 1.00 98.19 94 LEU A CA 1
ATOM 716 C C . LEU A 1 94 ? -6.635 -2.053 -0.405 1.00 98.19 94 LEU A C 1
ATOM 718 O O . LEU A 1 94 ? -6.660 -2.332 -1.599 1.00 98.19 94 LEU A O 1
ATOM 722 N N . LEU A 1 95 ? -6.320 -0.836 0.043 1.00 98.38 95 LEU A N 1
ATOM 723 C CA . LEU A 1 95 ? -5.868 0.223 -0.854 1.00 98.38 95 LEU A CA 1
ATOM 724 C C . LEU A 1 95 ? -4.530 -0.144 -1.508 1.00 98.38 95 LEU A C 1
ATOM 726 O O . LEU A 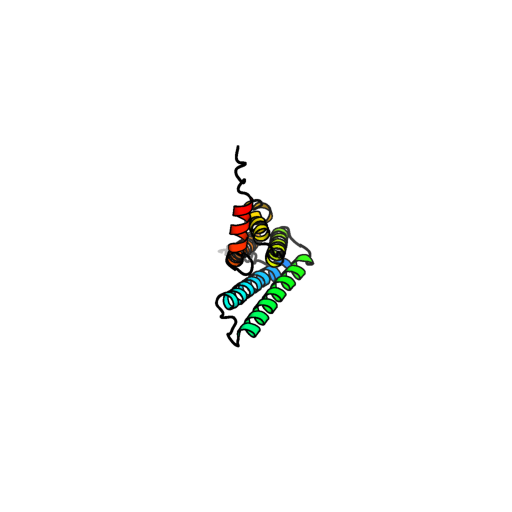1 95 ? -4.415 -0.036 -2.720 1.00 98.38 95 LEU A O 1
ATOM 730 N N . LEU A 1 96 ? -3.554 -0.622 -0.728 1.00 98.50 96 LEU A N 1
ATOM 731 C CA . LEU A 1 96 ? -2.261 -1.078 -1.254 1.00 98.50 96 LEU A CA 1
ATOM 732 C C . LEU A 1 96 ? -2.424 -2.199 -2.287 1.00 98.50 96 LEU A C 1
ATOM 734 O O . LEU A 1 96 ? -1.755 -2.174 -3.310 1.00 98.50 96 LEU A O 1
ATOM 738 N N . PHE A 1 97 ? -3.347 -3.137 -2.060 1.00 98.50 97 PHE A N 1
ATOM 739 C CA . PHE A 1 97 ? -3.682 -4.162 -3.051 1.00 98.50 97 PHE A CA 1
ATOM 740 C C . PHE A 1 97 ? -4.178 -3.540 -4.358 1.00 98.50 97 PHE A C 1
ATOM 742 O O . PHE A 1 97 ? -3.654 -3.855 -5.417 1.00 98.50 97 PHE A O 1
ATOM 749 N N . ALA A 1 98 ? -5.151 -2.628 -4.283 1.00 98.00 98 ALA A N 1
ATOM 750 C CA . ALA A 1 98 ? -5.703 -1.985 -5.473 1.00 98.00 98 ALA A CA 1
ATOM 751 C C . ALA A 1 98 ? -4.658 -1.150 -6.236 1.00 98.00 98 ALA A C 1
ATOM 753 O O . ALA A 1 98 ? -4.705 -1.101 -7.457 1.00 98.00 98 ALA A O 1
ATOM 754 N N . LEU A 1 99 ? -3.716 -0.521 -5.526 1.00 98.12 99 LEU A N 1
ATOM 755 C CA . LEU A 1 99 ? -2.614 0.237 -6.125 1.00 98.12 99 LEU A CA 1
ATOM 756 C C . LEU A 1 99 ? -1.591 -0.655 -6.842 1.00 98.12 99 LEU A C 1
ATOM 758 O O . LEU A 1 99 ? -1.057 -0.248 -7.859 1.00 98.12 99 LEU A O 1
ATOM 762 N N . ILE A 1 100 ? -1.305 -1.849 -6.323 1.00 96.94 100 ILE A N 1
ATOM 763 C CA . ILE A 1 100 ? -0.315 -2.768 -6.917 1.00 96.94 100 ILE A CA 1
ATOM 764 C C . ILE A 1 100 ? -0.908 -3.582 -8.079 1.00 96.94 100 ILE A C 1
ATOM 766 O O . ILE A 1 100 ? -0.179 -4.060 -8.944 1.00 96.94 100 ILE A O 1
ATOM 770 N N . GLU A 1 101 ? -2.224 -3.782 -8.082 1.00 96.88 101 GLU A N 1
ATOM 771 C CA . GLU A 1 101 ? -2.930 -4.588 -9.087 1.00 96.88 101 GLU A CA 1
ATOM 772 C C . GLU A 1 101 ? -3.551 -3.756 -10.217 1.00 96.88 101 GLU A C 1
ATOM 774 O O . GLU A 1 101 ? -4.038 -4.333 -11.185 1.00 96.88 101 GLU A O 1
ATOM 779 N N . THR A 1 102 ? -3.596 -2.426 -10.105 1.00 96.31 102 THR A N 1
ATOM 780 C CA . THR A 1 102 ? -4.088 -1.589 -11.207 1.00 96.31 102 THR A CA 1
ATOM 781 C C . THR A 1 102 ? -3.045 -1.498 -12.318 1.00 96.31 102 THR A C 1
ATOM 783 O O . THR A 1 102 ? -1.852 -1.395 -12.057 1.00 96.31 102 THR A O 1
ATOM 786 N N . GLU A 1 103 ? -3.518 -1.518 -13.562 1.00 92.38 103 GLU A N 1
ATOM 787 C CA . GLU A 1 103 ? -2.689 -1.408 -14.769 1.00 92.38 103 GLU A CA 1
ATOM 788 C C . GLU A 1 103 ? -2.805 -0.021 -15.429 1.00 92.38 103 GLU A C 1
ATOM 790 O O . GLU A 1 103 ? -2.254 0.190 -16.504 1.00 92.38 103 GLU A O 1
ATOM 795 N N . SER A 1 104 ? -3.546 0.924 -14.828 1.00 93.94 104 SER A N 1
ATOM 796 C CA . SER A 1 104 ? -3.673 2.292 -15.351 1.00 93.94 104 SER A CA 1
ATOM 797 C C . SER A 1 104 ? -3.124 3.323 -14.379 1.00 93.94 104 SER A C 1
ATOM 799 O O . SER A 1 104 ? -3.592 3.438 -13.240 1.00 93.94 104 SER A O 1
ATOM 801 N N . SER A 1 105 ? -2.241 4.182 -14.886 1.00 95.00 105 SER A N 1
ATOM 802 C CA . SER A 1 105 ? -1.675 5.310 -14.140 1.00 95.00 105 SER A CA 1
ATOM 803 C C . SER A 1 105 ? -2.769 6.248 -13.617 1.00 95.00 105 SER A C 1
ATOM 805 O O . SER A 1 105 ? -2.724 6.721 -12.479 1.00 95.00 105 SER A O 1
ATOM 807 N N . SER A 1 106 ? -3.815 6.489 -14.416 1.00 92.81 106 SER A N 1
ATOM 808 C CA . SER A 1 106 ? -4.936 7.358 -14.028 1.00 92.81 106 SER A CA 1
ATOM 809 C C . SER A 1 106 ? -5.758 6.782 -12.866 1.00 92.81 106 SER A C 1
ATOM 811 O O . SER A 1 106 ? -6.187 7.506 -11.959 1.00 92.81 106 SER A O 1
ATOM 813 N N . GLU A 1 107 ? -5.961 5.463 -12.860 1.00 95.38 107 GLU A N 1
ATOM 814 C CA . GLU A 1 107 ? -6.648 4.768 -11.780 1.00 95.38 107 GLU A CA 1
ATOM 815 C C . GLU A 1 107 ? -5.783 4.707 -10.524 1.00 95.38 107 GLU A C 1
ATOM 817 O O . GLU A 1 107 ? -6.299 4.985 -9.436 1.00 95.38 107 GLU A O 1
ATOM 822 N N . PHE A 1 108 ? -4.484 4.441 -10.670 1.00 97.69 108 PHE A N 1
ATOM 823 C CA . PHE A 1 108 ? -3.521 4.493 -9.576 1.00 97.69 108 PHE A CA 1
ATOM 824 C C . PHE A 1 108 ? -3.591 5.839 -8.848 1.00 97.69 108 PHE A C 1
ATOM 826 O O . PHE A 1 108 ? -3.831 5.887 -7.638 1.00 97.69 108 PHE A O 1
ATOM 833 N N . LEU A 1 109 ? -3.475 6.952 -9.579 1.00 95.69 109 LEU A N 1
ATOM 834 C CA . LEU A 1 109 ? -3.522 8.298 -8.999 1.00 95.69 109 LEU A CA 1
ATOM 835 C C . LEU A 1 109 ? -4.873 8.589 -8.336 1.00 95.69 109 LEU A C 1
ATOM 837 O O . LEU A 1 109 ? -4.934 9.165 -7.242 1.00 95.69 109 LEU A O 1
ATOM 841 N N . ARG A 1 110 ? -5.977 8.145 -8.950 1.00 95.69 110 ARG A N 1
ATOM 842 C CA . ARG A 1 110 ? -7.316 8.269 -8.363 1.00 95.69 110 ARG A CA 1
ATOM 843 C C . ARG A 1 110 ? -7.416 7.504 -7.046 1.00 95.69 110 ARG A C 1
ATOM 845 O O . ARG A 1 110 ? -7.976 8.052 -6.094 1.00 95.69 110 ARG A O 1
ATOM 852 N N . LEU A 1 111 ? -6.899 6.279 -6.979 1.00 97.19 111 LEU A N 1
ATOM 853 C CA . LEU A 1 111 ? -6.873 5.458 -5.769 1.00 97.19 111 LEU A CA 1
ATOM 854 C C . LEU A 1 111 ? -5.976 6.079 -4.695 1.00 97.19 111 LEU A C 1
ATOM 856 O O . LEU A 1 111 ? -6.423 6.225 -3.558 1.00 97.19 111 LEU A O 1
ATOM 860 N N . ALA A 1 112 ? -4.765 6.516 -5.041 1.00 96.81 112 ALA A N 1
ATOM 861 C CA . ALA A 1 112 ? -3.833 7.147 -4.107 1.00 96.81 112 ALA A CA 1
ATOM 862 C C . ALA A 1 112 ? -4.455 8.393 -3.455 1.00 96.81 112 ALA A C 1
ATOM 864 O O . ALA A 1 112 ? -4.440 8.540 -2.231 1.00 96.81 112 ALA A O 1
ATOM 865 N N . ALA A 1 113 ? -5.135 9.227 -4.245 1.00 95.88 113 ALA A N 1
ATOM 866 C CA . ALA A 1 113 ? -5.830 10.417 -3.759 1.00 95.88 113 ALA A CA 1
ATOM 867 C C . ALA A 1 113 ? -7.017 10.118 -2.811 1.00 95.88 113 ALA A C 1
ATOM 869 O O . ALA A 1 113 ? -7.507 11.023 -2.128 1.00 95.88 113 ALA A O 1
ATOM 870 N N . CYS A 1 114 ? -7.487 8.866 -2.702 1.00 94.75 114 CYS A N 1
ATOM 871 C CA . CYS A 1 114 ? -8.457 8.483 -1.669 1.00 94.75 114 CYS A CA 1
ATOM 872 C C . CYS A 1 114 ? -7.897 8.635 -0.248 1.00 94.75 114 CYS A C 1
ATOM 874 O O . CYS A 1 114 ? -8.690 8.820 0.677 1.00 94.75 114 CYS A O 1
ATOM 876 N N . LEU A 1 115 ? -6.572 8.587 -0.060 1.00 94.38 115 LEU A N 1
ATOM 877 C CA . LEU A 1 115 ? -5.942 8.785 1.250 1.00 94.38 115 LEU A CA 1
ATOM 878 C C . LEU A 1 115 ? -6.243 10.157 1.847 1.00 94.38 115 LEU A C 1
ATOM 880 O O . LEU A 1 115 ? -6.452 10.251 3.058 1.00 94.38 115 LEU A O 1
ATOM 884 N N . ASP A 1 116 ? -6.299 11.182 0.998 1.00 93.75 116 ASP A N 1
ATOM 885 C CA . ASP A 1 116 ? -6.580 12.555 1.410 1.00 93.75 116 ASP A CA 1
ATOM 886 C C . ASP A 1 116 ? -8.082 12.843 1.389 1.00 93.75 116 ASP A C 1
ATOM 888 O O . ASP A 1 116 ? -8.622 13.394 2.349 1.00 93.75 116 ASP A O 1
ATOM 892 N N . ARG A 1 117 ? -8.797 12.399 0.342 1.00 94.75 117 ARG A N 1
ATOM 893 C CA . ARG A 1 117 ? -10.254 12.608 0.225 1.00 94.75 117 ARG A CA 1
ATOM 894 C C . ARG A 1 117 ? -11.060 11.915 1.323 1.00 94.75 117 ARG A C 1
ATOM 896 O O . ARG A 1 117 ? -12.133 12.394 1.680 1.00 94.75 117 ARG A O 1
ATOM 903 N N . HIS A 1 118 ? -10.557 10.798 1.843 1.00 93.75 118 HIS A N 1
ATOM 904 C CA . HIS A 1 118 ? -11.212 9.992 2.873 1.00 93.75 118 HIS A CA 1
ATOM 905 C C . HIS A 1 118 ? -10.276 9.739 4.061 1.00 93.75 118 HIS A C 1
ATOM 907 O O . HIS A 1 118 ? -10.159 8.617 4.560 1.00 93.75 118 HIS A O 1
ATOM 913 N N . ALA A 1 119 ? -9.573 10.788 4.502 1.00 92.25 119 ALA A N 1
ATOM 914 C CA . ALA A 1 119 ? -8.581 10.713 5.573 1.00 92.25 119 ALA A CA 1
ATOM 915 C C . ALA A 1 119 ? -9.110 10.059 6.863 1.00 92.25 119 ALA A C 1
ATOM 917 O O . ALA A 1 119 ? -8.365 9.355 7.550 1.00 92.25 119 ALA A O 1
ATOM 918 N N . ASP A 1 120 ? -10.396 10.234 7.169 1.00 92.75 120 ASP A N 1
ATOM 919 C CA . ASP A 1 120 ? -11.085 9.628 8.305 1.00 92.75 120 ASP A CA 1
ATOM 920 C C . ASP A 1 120 ? -11.067 8.090 8.252 1.00 92.75 120 ASP A C 1
ATOM 922 O O . ASP A 1 120 ? -10.747 7.451 9.259 1.00 92.75 120 ASP A O 1
ATOM 926 N N . LEU A 1 121 ? -11.290 7.486 7.077 1.00 92.19 121 LEU A N 1
ATOM 927 C CA . LEU A 1 121 ? -11.295 6.028 6.885 1.00 92.19 121 LEU A CA 1
ATOM 928 C C . LEU A 1 121 ? -9.929 5.384 7.157 1.00 92.19 121 LEU A C 1
ATOM 930 O O . LEU A 1 121 ? -9.866 4.231 7.607 1.00 92.19 121 LEU A O 1
ATOM 934 N N . PHE A 1 122 ? -8.856 6.135 6.906 1.00 93.81 122 PHE A N 1
ATOM 935 C CA . PHE A 1 122 ? -7.458 5.719 7.050 1.00 93.81 122 PHE A CA 1
ATOM 936 C C . PHE A 1 122 ? -6.789 6.329 8.290 1.00 93.81 122 PHE A C 1
ATOM 938 O O . PHE A 1 122 ? -5.558 6.448 8.348 1.00 93.81 122 PHE A O 1
ATOM 945 N N . SER A 1 123 ? -7.580 6.751 9.276 1.00 93.25 123 SER A N 1
ATOM 946 C CA . SER A 1 123 ? -7.100 7.316 10.536 1.00 93.25 123 SER A CA 1
ATOM 947 C C . SER A 1 123 ? -7.514 6.452 11.726 1.00 93.25 123 SER A C 1
ATOM 949 O O . SER A 1 123 ? -8.490 5.704 11.678 1.00 93.25 123 SER A O 1
ATOM 951 N N . CYS A 1 124 ? -6.747 6.540 12.812 1.00 92.81 124 CYS A N 1
ATOM 952 C CA . CYS A 1 124 ? -7.084 5.902 14.076 1.00 92.81 124 CYS A CA 1
ATOM 953 C C . CYS A 1 124 ? -7.469 6.977 15.097 1.00 92.81 124 CYS A C 1
ATOM 955 O O . CYS A 1 124 ? -6.613 7.719 15.581 1.00 92.81 124 CYS A O 1
ATOM 957 N N . LEU A 1 125 ? -8.757 7.051 15.440 1.00 82.94 125 LEU A N 1
ATOM 958 C CA . LEU A 1 125 ? -9.290 8.009 16.409 1.00 82.94 125 LEU A CA 1
ATOM 959 C C . LEU A 1 125 ? -9.048 7.491 17.835 1.00 82.94 125 LEU A C 1
ATOM 961 O O . LEU A 1 125 ? -9.867 6.780 18.408 1.00 82.94 125 LEU A O 1
ATOM 965 N N . GLY A 1 126 ? -7.889 7.808 18.408 1.00 84.25 126 GLY A N 1
ATOM 966 C CA . GLY A 1 126 ? -7.568 7.458 19.790 1.00 84.25 126 GLY A CA 1
ATOM 967 C C . GLY A 1 126 ? -6.243 8.054 20.253 1.00 84.25 126 GLY A C 1
ATOM 968 O O . GLY A 1 126 ? -5.348 8.319 19.455 1.00 84.25 126 GLY A O 1
ATOM 969 N N . THR A 1 127 ? -6.103 8.264 21.561 1.00 83.69 127 THR A N 1
ATOM 970 C CA . THR A 1 127 ? -4.896 8.868 22.162 1.00 83.69 127 THR A CA 1
ATOM 971 C C . THR A 1 127 ? -4.028 7.868 22.932 1.00 83.69 127 THR A C 1
ATOM 973 O O . THR A 1 127 ? -2.913 8.205 23.339 1.00 83.69 127 THR A O 1
ATOM 976 N N . GLY A 1 128 ? -4.510 6.631 23.102 1.00 90.44 128 GLY A N 1
ATOM 977 C CA . GLY A 1 128 ? -3.804 5.544 23.782 1.00 90.44 128 GLY A CA 1
ATOM 978 C C . GLY A 1 128 ? -2.622 4.976 22.988 1.00 90.44 128 GLY A C 1
ATOM 979 O O . GLY A 1 128 ? -2.414 5.286 21.816 1.00 90.44 128 GLY A O 1
ATOM 980 N N . LEU A 1 129 ? -1.843 4.098 23.626 1.00 92.31 129 LEU A N 1
ATOM 981 C CA . LEU A 1 129 ? -0.628 3.515 23.036 1.00 92.31 129 LEU A CA 1
ATOM 982 C C . LEU A 1 129 ? -0.910 2.671 21.784 1.00 92.31 129 LEU A C 1
ATOM 984 O O . LEU A 1 129 ? -0.134 2.710 20.833 1.00 92.31 129 LEU A O 1
ATOM 988 N N . VAL A 1 130 ? -2.047 1.969 21.759 1.00 94.19 130 VAL A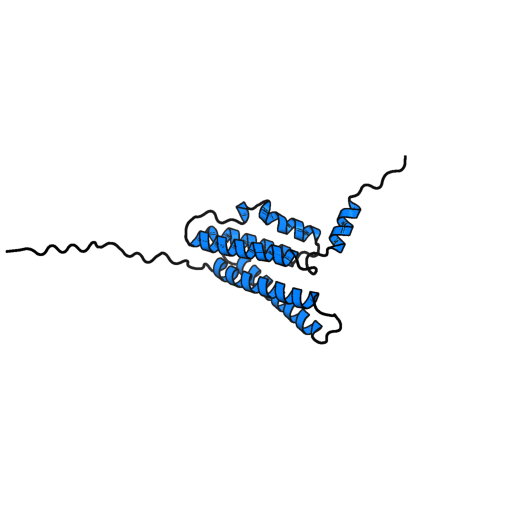 N 1
ATOM 989 C CA . VAL A 1 130 ? -2.526 1.233 20.579 1.00 94.19 130 VAL A CA 1
ATOM 990 C C . VAL A 1 130 ? -2.773 2.173 19.409 1.00 94.19 130 VAL A C 1
ATOM 992 O O . VAL A 1 130 ? -2.188 1.980 18.346 1.00 94.19 130 VAL A O 1
ATOM 995 N N . ALA A 1 131 ? -3.576 3.215 19.624 1.00 94.56 131 ALA A N 1
ATOM 996 C CA . ALA A 1 131 ? -3.898 4.179 18.585 1.00 94.56 131 ALA A CA 1
ATOM 997 C C . ALA A 1 131 ? -2.642 4.880 18.052 1.00 94.56 131 ALA A C 1
ATOM 999 O O . ALA A 1 131 ? -2.459 4.966 16.844 1.00 94.56 131 ALA A O 1
ATOM 1000 N N . ARG A 1 132 ? -1.710 5.276 18.931 1.00 94.88 132 ARG A N 1
ATOM 1001 C CA . ARG A 1 132 ? -0.416 5.849 18.521 1.00 94.88 132 ARG A CA 1
ATOM 1002 C C . ARG A 1 132 ? 0.379 4.906 17.622 1.00 94.88 132 ARG A C 1
ATOM 1004 O O . ARG A 1 132 ? 0.892 5.343 16.596 1.00 94.88 132 ARG A O 1
ATOM 1011 N N . ARG A 1 133 ? 0.478 3.624 17.985 1.00 96.38 133 ARG A N 1
ATOM 1012 C CA . ARG A 1 133 ? 1.219 2.640 17.186 1.00 96.38 133 ARG A CA 1
ATOM 1013 C C . ARG A 1 133 ? 0.558 2.393 15.832 1.00 96.38 133 ARG A C 1
ATOM 1015 O O . ARG A 1 133 ? 1.254 2.349 14.823 1.00 96.38 133 ARG A O 1
ATOM 1022 N N . VAL A 1 134 ? -0.765 2.271 15.799 1.00 97.31 134 VAL A N 1
ATOM 1023 C CA . VAL A 1 134 ? -1.521 2.118 14.549 1.00 97.31 134 VAL A CA 1
ATOM 1024 C C . VAL A 1 134 ? -1.362 3.352 13.663 1.00 97.31 134 VAL A C 1
ATOM 1026 O O . VAL A 1 134 ? -1.071 3.207 12.480 1.00 97.31 134 VAL A O 1
ATOM 1029 N N . THR A 1 135 ? -1.449 4.559 14.223 1.00 97.12 135 THR A N 1
ATOM 1030 C CA . THR A 1 135 ? -1.199 5.804 13.485 1.00 97.12 135 THR A CA 1
ATOM 1031 C C . THR A 1 135 ? 0.204 5.831 12.884 1.00 97.12 135 THR A C 1
ATOM 1033 O O . THR A 1 135 ? 0.331 6.128 11.705 1.00 97.12 135 THR A O 1
ATOM 1036 N N . GLN A 1 136 ? 1.245 5.443 13.629 1.00 97.19 136 GLN A N 1
ATOM 1037 C CA . GLN A 1 136 ? 2.608 5.344 13.083 1.00 97.19 136 GLN A CA 1
ATOM 1038 C C . GLN A 1 136 ? 2.691 4.388 11.887 1.00 97.19 136 GLN A C 1
ATOM 1040 O O . GLN A 1 136 ? 3.319 4.713 10.884 1.00 97.19 136 GLN A O 1
ATOM 1045 N N . MET A 1 137 ? 2.043 3.224 11.975 1.00 98.19 137 MET A N 1
ATOM 1046 C CA . MET A 1 137 ? 2.012 2.249 10.880 1.00 98.19 137 MET A CA 1
ATOM 1047 C C . MET A 1 137 ? 1.273 2.794 9.651 1.00 98.19 137 MET A C 1
ATOM 1049 O O . MET A 1 137 ? 1.732 2.615 8.529 1.00 98.19 137 MET A O 1
ATOM 1053 N N . LEU A 1 138 ? 0.160 3.503 9.857 1.00 98.19 138 LEU A N 1
ATOM 1054 C CA . LEU A 1 138 ? -0.592 4.154 8.783 1.00 98.19 138 LEU A CA 1
ATOM 1055 C C . LEU A 1 138 ? 0.186 5.313 8.150 1.00 98.19 138 LEU A C 1
ATOM 1057 O O . LEU A 1 138 ? 0.064 5.534 6.951 1.00 98.19 138 LEU A O 1
ATOM 1061 N N . THR A 1 139 ? 0.970 6.063 8.925 1.00 97.75 139 THR A N 1
ATOM 1062 C CA . THR A 1 139 ? 1.864 7.104 8.397 1.00 97.75 139 THR A CA 1
ATOM 1063 C C . THR A 1 139 ? 2.973 6.492 7.549 1.00 97.75 139 THR A C 1
ATOM 1065 O O . THR A 1 139 ? 3.210 6.972 6.448 1.00 97.75 139 THR A O 1
ATOM 1068 N N . ALA A 1 140 ? 3.604 5.410 8.013 1.00 98.19 140 ALA A N 1
ATOM 1069 C CA . ALA A 1 140 ? 4.619 4.705 7.233 1.00 98.19 140 ALA A CA 1
ATOM 1070 C C . ALA A 1 140 ? 4.049 4.188 5.902 1.00 98.19 140 ALA A C 1
ATOM 1072 O O . ALA A 1 140 ? 4.633 4.436 4.856 1.00 98.19 140 ALA A O 1
ATOM 1073 N N . ALA A 1 141 ? 2.864 3.572 5.920 1.00 98.00 141 ALA A N 1
ATOM 1074 C CA . ALA A 1 141 ? 2.206 3.111 4.697 1.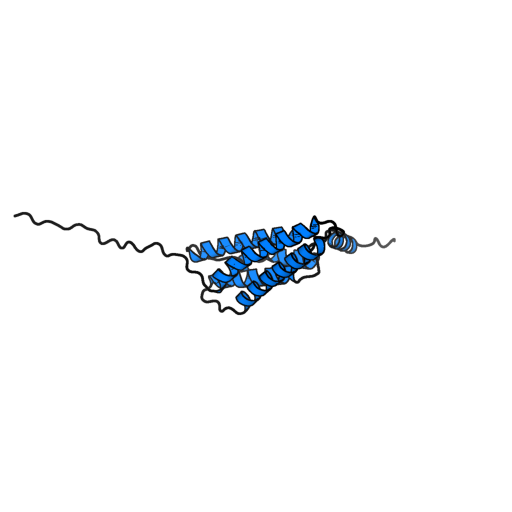00 98.00 141 ALA A CA 1
ATOM 1075 C C . ALA A 1 141 ? 1.861 4.257 3.724 1.00 98.00 141 ALA A C 1
ATOM 1077 O O . ALA A 1 141 ? 1.954 4.075 2.518 1.00 98.00 141 ALA A O 1
ATOM 1078 N N . ARG A 1 142 ? 1.503 5.453 4.217 1.00 97.94 142 ARG A N 1
ATOM 1079 C CA . ARG A 1 142 ? 1.283 6.627 3.347 1.00 97.94 142 ARG A CA 1
ATOM 1080 C C . ARG A 1 142 ? 2.553 7.063 2.622 1.00 97.94 142 ARG A C 1
ATOM 1082 O O . ARG A 1 142 ? 2.474 7.401 1.449 1.00 97.94 142 ARG A O 1
ATOM 1089 N N . LEU A 1 143 ? 3.697 7.043 3.308 1.00 97.62 143 LEU A N 1
ATOM 1090 C CA . LEU A 1 143 ? 4.985 7.333 2.671 1.00 97.62 143 LEU A CA 1
ATOM 1091 C C . LEU A 1 143 ? 5.273 6.318 1.561 1.00 97.62 143 LEU A C 1
ATOM 1093 O O . LEU A 1 143 ? 5.627 6.711 0.460 1.00 97.62 143 LEU A O 1
ATOM 1097 N N . GLN A 1 144 ? 4.980 5.041 1.805 1.00 97.81 144 GLN A N 1
ATOM 1098 C CA . GLN A 1 144 ? 5.138 4.001 0.789 1.00 97.81 144 GLN A CA 1
ATOM 1099 C C . GLN A 1 144 ? 4.219 4.176 -0.414 1.00 97.81 144 GLN A C 1
ATOM 1101 O O . GLN A 1 144 ? 4.627 3.871 -1.522 1.00 97.81 144 GLN A O 1
ATOM 1106 N N . VAL A 1 145 ? 2.993 4.675 -0.231 1.00 98.00 145 VAL A N 1
ATOM 1107 C CA . VAL A 1 145 ? 2.122 5.006 -1.370 1.00 98.00 145 VAL A CA 1
ATOM 1108 C C . VAL A 1 145 ? 2.725 6.131 -2.213 1.00 98.00 145 VAL A C 1
ATOM 1110 O O . VAL A 1 145 ? 2.655 6.064 -3.436 1.00 98.00 145 VAL A O 1
ATOM 1113 N N . ALA A 1 146 ? 3.346 7.133 -1.586 1.00 97.12 146 ALA A N 1
ATOM 1114 C CA . ALA A 1 146 ? 4.057 8.179 -2.319 1.00 97.12 146 ALA A CA 1
ATOM 1115 C C . ALA A 1 146 ? 5.292 7.628 -3.055 1.00 97.12 146 ALA A C 1
ATOM 1117 O O . ALA A 1 146 ? 5.528 8.003 -4.198 1.00 97.12 146 ALA A O 1
ATOM 1118 N N . ASP A 1 147 ? 6.034 6.708 -2.436 1.00 97.56 147 ASP A N 1
ATOM 1119 C CA . ASP A 1 147 ? 7.168 6.038 -3.078 1.00 97.56 147 ASP A CA 1
ATOM 1120 C C . ASP A 1 147 ? 6.721 5.132 -4.242 1.00 97.56 147 ASP A C 1
ATOM 1122 O O . ASP A 1 147 ? 7.326 5.178 -5.308 1.00 97.56 147 ASP A O 1
ATOM 1126 N N . LEU A 1 148 ? 5.627 4.374 -4.101 1.00 97.75 148 LEU A N 1
ATOM 1127 C CA . LEU A 1 148 ? 5.035 3.595 -5.201 1.00 97.75 148 LEU A CA 1
ATOM 1128 C C . LEU A 1 148 ? 4.624 4.499 -6.369 1.00 97.75 148 LEU A C 1
ATOM 1130 O O . LEU A 1 148 ? 4.851 4.150 -7.519 1.00 97.75 148 LEU A O 1
ATOM 1134 N N . ALA A 1 149 ? 4.073 5.682 -6.079 1.00 96.50 149 ALA A N 1
ATOM 1135 C CA . ALA A 1 149 ? 3.705 6.660 -7.102 1.00 96.50 149 ALA A CA 1
ATOM 1136 C C . ALA A 1 149 ? 4.911 7.237 -7.867 1.00 96.50 149 ALA A C 1
ATOM 1138 O O . ALA A 1 149 ? 4.716 7.893 -8.887 1.00 96.50 149 ALA A O 1
ATOM 1139 N N . SER A 1 150 ? 6.137 7.042 -7.363 1.00 95.19 150 SER A N 1
ATOM 1140 C CA . SER A 1 150 ? 7.368 7.457 -8.045 1.00 95.19 150 SER A CA 1
ATOM 1141 C C . SER A 1 150 ? 7.903 6.422 -9.036 1.00 95.19 150 SER A C 1
ATOM 1143 O O . SER A 1 150 ? 8.772 6.771 -9.828 1.00 95.19 150 SER A O 1
ATOM 1145 N N . LEU A 1 151 ? 7.391 5.185 -8.998 1.00 94.81 151 LEU A N 1
ATOM 1146 C CA . LEU A 1 151 ? 7.793 4.111 -9.904 1.00 94.81 151 LEU A CA 1
ATOM 1147 C C . LEU A 1 151 ? 7.082 4.270 -11.250 1.00 94.81 151 LEU A C 1
ATOM 1149 O O . LEU A 1 151 ? 5.851 4.235 -11.321 1.00 94.81 151 LEU A O 1
ATOM 1153 N N . THR A 1 152 ? 7.858 4.374 -12.322 1.00 93.00 152 THR A N 1
ATOM 1154 C CA . THR A 1 152 ? 7.372 4.345 -13.708 1.00 93.00 152 THR A CA 1
ATOM 1155 C C . THR A 1 152 ? 6.678 3.034 -14.068 1.00 93.00 152 THR A C 1
ATOM 1157 O O . THR A 1 152 ? 5.779 3.040 -14.905 1.00 93.00 152 THR A O 1
ATOM 1160 N N . ALA A 1 153 ? 7.021 1.933 -13.391 1.00 90.56 153 ALA A N 1
ATOM 1161 C CA . ALA A 1 153 ? 6.326 0.652 -13.528 1.00 90.56 153 ALA A CA 1
ATOM 1162 C C . ALA A 1 153 ? 4.839 0.713 -13.120 1.00 90.56 153 ALA A C 1
ATOM 1164 O O . ALA A 1 153 ? 4.037 -0.078 -13.611 1.00 90.56 153 ALA A O 1
ATOM 1165 N N . LEU A 1 154 ? 4.467 1.640 -12.227 1.00 92.25 154 LEU A N 1
ATOM 1166 C CA . LEU A 1 154 ? 3.094 1.805 -11.728 1.00 92.25 154 LEU A CA 1
ATOM 1167 C C . LEU A 1 154 ? 2.423 3.085 -12.237 1.00 92.25 154 LEU A C 1
ATOM 1169 O O . LEU A 1 154 ? 1.197 3.151 -12.327 1.00 92.25 154 LEU A O 1
ATOM 1173 N N . VAL A 1 155 ? 3.215 4.116 -12.526 1.00 94.25 155 VAL A N 1
ATOM 1174 C CA . VAL A 1 155 ? 2.746 5.419 -12.994 1.00 94.25 155 VAL A CA 1
ATOM 1175 C C . VAL A 1 155 ? 3.608 5.855 -14.175 1.00 94.25 155 VAL A C 1
ATOM 1177 O O . VAL A 1 155 ? 4.668 6.449 -13.992 1.00 94.25 155 VAL A O 1
ATOM 1180 N N . ASP A 1 156 ? 3.135 5.598 -15.393 1.00 91.88 156 ASP A N 1
ATOM 1181 C CA . ASP A 1 156 ? 3.810 6.007 -16.624 1.00 91.88 156 ASP A CA 1
ATOM 1182 C C . ASP A 1 156 ? 3.486 7.482 -16.951 1.00 91.88 156 ASP A C 1
ATOM 1184 O O . ASP A 1 156 ? 2.333 7.822 -17.257 1.00 91.88 156 ASP A O 1
ATO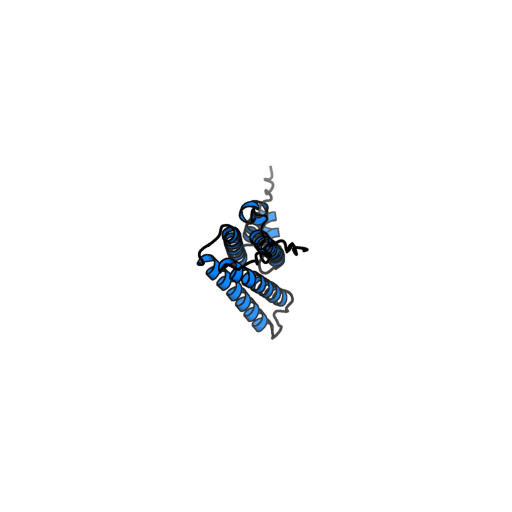M 1188 N N . PRO A 1 157 ? 4.482 8.392 -16.946 1.00 86.56 157 PRO A N 1
ATOM 1189 C CA . PRO A 1 157 ? 4.273 9.790 -17.314 1.00 86.56 157 PRO A CA 1
ATOM 1190 C C . PRO A 1 157 ? 3.728 9.980 -18.738 1.00 86.56 157 PRO A C 1
ATOM 1192 O O . PRO A 1 157 ? 3.052 10.978 -19.006 1.00 86.56 157 PRO A O 1
ATOM 1195 N N . LEU A 1 158 ? 4.014 9.053 -19.659 1.00 85.31 158 LEU A N 1
ATOM 1196 C CA . LEU A 1 158 ? 3.539 9.119 -21.040 1.00 85.31 158 LEU A CA 1
ATOM 1197 C C . LEU A 1 158 ? 2.043 8.803 -21.140 1.00 85.31 158 LEU A C 1
ATOM 1199 O O . LEU A 1 158 ? 1.340 9.487 -21.883 1.00 85.31 158 LEU A O 1
ATOM 1203 N N . GLU A 1 159 ? 1.541 7.832 -20.368 1.00 85.50 159 GLU A N 1
ATOM 1204 C CA . GLU A 1 159 ? 0.102 7.528 -20.290 1.00 85.50 159 GLU A CA 1
ATOM 1205 C C . GLU A 1 159 ? -0.679 8.761 -19.808 1.00 85.50 159 GLU A C 1
ATOM 1207 O O . GLU A 1 159 ? -1.698 9.130 -20.396 1.00 85.50 159 GLU A O 1
ATOM 1212 N N . ILE A 1 160 ? -0.157 9.449 -18.787 1.00 81.62 160 ILE A N 1
ATOM 1213 C CA . ILE A 1 160 ? -0.778 10.651 -18.211 1.00 81.62 160 ILE A CA 1
ATOM 1214 C C . ILE A 1 160 ? -0.817 11.797 -19.230 1.00 81.62 160 ILE A C 1
ATOM 1216 O O . ILE A 1 160 ? -1.863 12.414 -19.420 1.00 81.62 160 ILE A O 1
ATOM 1220 N N . ALA A 1 161 ? 0.292 12.061 -19.927 1.00 77.62 161 ALA A N 1
ATOM 1221 C CA . ALA A 1 161 ? 0.359 13.136 -20.918 1.00 77.62 161 ALA A CA 1
ATOM 1222 C C . ALA A 1 161 ? -0.619 12.924 -22.089 1.00 77.62 161 ALA A C 1
ATOM 1224 O O . ALA A 1 161 ? -1.210 13.879 -22.596 1.00 77.62 161 ALA A O 1
ATOM 1225 N N . VAL A 1 162 ? -0.811 11.670 -22.512 1.00 75.75 162 VAL A N 1
ATOM 1226 C CA . VAL A 1 162 ? -1.788 11.320 -23.553 1.00 75.75 162 VAL A CA 1
ATOM 1227 C C . VAL A 1 162 ? -3.218 11.528 -23.053 1.00 75.75 162 VAL A C 1
ATOM 1229 O O . VAL A 1 162 ? -4.031 12.087 -23.791 1.00 75.75 162 VAL A O 1
ATOM 1232 N N . ALA A 1 163 ? -3.525 11.134 -21.815 1.00 72.06 163 ALA A N 1
ATOM 1233 C CA . ALA A 1 163 ? -4.849 11.329 -21.226 1.00 72.06 163 ALA A CA 1
ATOM 1234 C C . ALA A 1 163 ? -5.226 12.819 -21.130 1.00 72.06 163 ALA A C 1
ATOM 1236 O O . ALA A 1 163 ? -6.323 13.189 -21.547 1.00 72.06 163 ALA A O 1
ATOM 1237 N N . ASP A 1 164 ? -4.299 13.674 -20.689 1.00 70.00 164 ASP A N 1
ATOM 1238 C CA . ASP A 1 164 ? -4.514 15.127 -20.616 1.00 70.00 164 ASP A CA 1
ATOM 1239 C C . ASP A 1 164 ? -4.741 15.752 -22.004 1.00 70.00 164 ASP A C 1
ATOM 1241 O O . ASP A 1 164 ? -5.548 16.666 -22.155 1.00 70.00 164 ASP A O 1
ATOM 1245 N N . SER A 1 165 ? -4.076 15.239 -23.044 1.00 69.50 165 SER A N 1
ATOM 1246 C CA . SER A 1 165 ? -4.247 15.735 -24.418 1.00 69.50 165 SER A CA 1
ATOM 1247 C C . SER A 1 165 ? -5.583 15.346 -25.068 1.00 69.50 165 SER A C 1
ATOM 1249 O O . SER A 1 165 ? -6.018 15.997 -26.017 1.00 69.50 165 SER A O 1
ATOM 1251 N N . ALA A 1 166 ? -6.239 14.288 -24.580 1.00 62.28 166 ALA A N 1
ATOM 1252 C CA . ALA A 1 166 ? -7.504 13.791 -25.121 1.00 62.28 166 ALA A CA 1
ATOM 1253 C C . ALA A 1 166 ? -8.733 14.558 -24.598 1.00 62.28 166 ALA A C 1
ATOM 1255 O O . ALA A 1 166 ? -9.780 14.533 -25.248 1.00 62.28 166 ALA A O 1
ATOM 1256 N N . ASP A 1 167 ? -8.603 15.244 -23.459 1.00 61.50 167 ASP A N 1
ATOM 1257 C CA . ASP A 1 167 ? -9.660 16.064 -22.847 1.00 61.50 167 ASP A CA 1
ATOM 1258 C C . ASP A 1 167 ? -9.673 17.517 -23.379 1.00 61.50 167 ASP A C 1
ATOM 1260 O O . ASP A 1 167 ? -10.544 18.313 -23.016 1.00 61.50 167 ASP A O 1
ATOM 1264 N N . ASP A 1 168 ? -8.747 17.869 -24.283 1.00 54.31 168 ASP A N 1
ATOM 126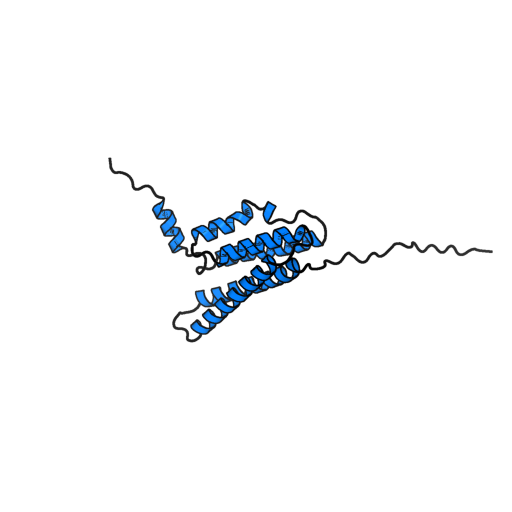5 C CA . ASP A 1 168 ? -8.700 19.177 -24.941 1.00 54.31 168 ASP A CA 1
ATOM 1266 C C . ASP A 1 168 ? -9.724 19.225 -26.103 1.00 54.31 168 ASP A C 1
ATOM 1268 O O . ASP A 1 168 ? -9.623 18.454 -27.067 1.00 54.31 168 ASP A O 1
ATOM 1272 N N . PRO A 1 169 ? -10.745 20.107 -26.067 1.00 55.75 169 PRO A N 1
ATOM 1273 C CA . PRO A 1 169 ? -11.756 20.152 -27.113 1.00 55.75 169 PRO A CA 1
ATOM 1274 C C . PRO A 1 169 ? -11.139 20.632 -28.430 1.00 55.75 169 PRO A C 1
ATOM 1276 O O . PRO A 1 169 ? -10.703 21.777 -28.555 1.00 55.75 169 PRO A O 1
ATOM 1279 N N . VAL A 1 170 ? -11.170 19.766 -29.449 1.00 60.22 170 VAL A N 1
ATOM 1280 C CA . VAL A 1 170 ? -10.834 20.134 -30.831 1.00 60.22 170 VAL A CA 1
ATOM 1281 C C . VAL A 1 170 ? -11.692 21.345 -31.229 1.00 60.22 170 VAL A C 1
ATOM 1283 O O . VAL A 1 170 ? -12.924 21.243 -31.196 1.00 60.22 170 VAL A O 1
ATOM 1286 N N . PRO A 1 171 ? -11.099 22.493 -31.613 1.00 54.88 171 PRO A N 1
ATOM 1287 C CA . PRO A 1 171 ? -11.880 23.646 -32.022 1.00 54.88 171 PRO A CA 1
ATOM 1288 C C . PRO A 1 171 ? -12.631 23.288 -33.304 1.00 54.88 171 PRO A C 1
ATOM 1290 O O . PRO A 1 171 ? -12.035 23.067 -34.359 1.00 54.88 171 PRO A O 1
ATOM 1293 N N . VAL A 1 172 ? -13.959 23.213 -33.205 1.00 56.03 172 VAL A N 1
ATOM 1294 C CA . VAL A 1 172 ? -14.839 23.109 -34.368 1.00 56.03 172 VAL A CA 1
ATOM 1295 C C . VAL A 1 172 ? -14.661 24.397 -35.167 1.00 56.03 172 VAL A C 1
ATOM 1297 O O . VAL A 1 172 ? -15.069 25.470 -34.725 1.00 56.03 172 VAL A O 1
ATOM 1300 N N . ALA A 1 173 ? -13.989 24.293 -36.313 1.00 57.66 173 ALA A N 1
ATOM 1301 C CA . ALA A 1 173 ? -13.836 25.399 -37.244 1.00 57.66 173 ALA A CA 1
ATOM 1302 C C . ALA A 1 173 ? -15.227 25.857 -37.718 1.00 57.66 173 ALA A C 1
ATOM 1304 O O . ALA A 1 173 ? -16.008 25.042 -38.215 1.00 57.66 173 ALA A O 1
ATOM 1305 N N . ALA A 1 174 ? -15.524 27.140 -37.495 1.00 58.44 174 ALA A N 1
ATOM 1306 C CA . ALA A 1 174 ? -16.743 27.818 -37.934 1.00 58.44 174 ALA A CA 1
ATOM 1307 C C . ALA A 1 174 ? -16.701 28.174 -39.426 1.00 58.44 174 ALA A C 1
ATOM 1309 O O . ALA A 1 174 ? -15.591 28.466 -39.930 1.00 58.44 174 ALA A O 1
#

pLDDT: mean 88.08, std 15.51, range [41.59, 98.75]